Protein AF-A0A2V8XGQ9-F1 (afdb_monomer)

Structure (mmCIF, N/CA/C/O backbone):
data_AF-A0A2V8XGQ9-F1
#
_entry.id   AF-A0A2V8XGQ9-F1
#
loop_
_atom_site.group_PDB
_atom_site.id
_atom_site.type_symbol
_atom_site.label_atom_id
_atom_site.label_alt_id
_atom_site.label_comp_id
_atom_site.label_asym_id
_atom_site.label_entity_id
_atom_site.label_seq_id
_atom_site.pdbx_PDB_ins_code
_atom_site.Cartn_x
_atom_site.Cartn_y
_atom_site.Cartn_z
_atom_site.occupancy
_atom_site.B_iso_or_equiv
_atom_site.auth_seq_id
_atom_site.auth_comp_id
_atom_site.auth_asym_id
_atom_site.auth_atom_id
_atom_site.pdbx_PDB_model_num
ATOM 1 N N . LYS A 1 1 ? -15.224 -1.214 13.261 1.00 90.56 1 LYS A N 1
ATOM 2 C CA . LYS A 1 1 ? -15.011 0.129 13.841 1.00 90.56 1 LYS A CA 1
ATOM 3 C C . LYS A 1 1 ? -13.905 0.822 13.048 1.00 90.56 1 LYS A C 1
ATOM 5 O O . LYS A 1 1 ? -12.744 0.629 13.357 1.00 90.56 1 LYS A O 1
ATOM 10 N N . TYR A 1 2 ? -14.258 1.496 11.951 1.00 94.88 2 TYR A N 1
ATOM 11 C CA . TYR A 1 2 ? -13.274 2.075 11.018 1.00 94.88 2 TYR A CA 1
ATOM 12 C C . TYR A 1 2 ? -12.661 3.374 11.558 1.00 94.88 2 TYR A C 1
ATOM 14 O O . TYR A 1 2 ? -11.478 3.611 11.386 1.00 94.88 2 TYR A O 1
ATOM 22 N N . SER A 1 3 ? -13.432 4.160 12.302 1.00 95.62 3 SER A N 1
ATOM 23 C CA . SER A 1 3 ? -12.966 5.382 12.965 1.00 95.62 3 SER A CA 1
ATOM 24 C C . SER A 1 3 ? -12.164 5.144 14.252 1.00 95.62 3 SER A C 1
ATOM 26 O O . SER A 1 3 ? -11.855 6.098 14.954 1.00 95.62 3 SER A O 1
ATOM 28 N N . PHE A 1 4 ? -11.870 3.891 14.617 1.00 97.31 4 PHE A N 1
ATOM 29 C CA . PHE A 1 4 ? -11.140 3.600 15.851 1.00 97.31 4 PHE A CA 1
ATOM 30 C C . PHE A 1 4 ? -9.657 3.930 15.692 1.00 97.31 4 PHE A C 1
ATOM 32 O O . PHE A 1 4 ? -9.034 3.428 14.760 1.00 97.31 4 PHE A O 1
ATOM 39 N N . ALA A 1 5 ? -9.113 4.677 16.646 1.00 97.25 5 ALA A N 1
ATOM 40 C CA . ALA A 1 5 ? -7.693 4.746 16.966 1.00 97.25 5 ALA A CA 1
ATOM 41 C C . ALA A 1 5 ? -7.532 4.413 18.464 1.00 97.25 5 ALA A C 1
ATOM 43 O O . ALA A 1 5 ? -8.424 4.762 19.248 1.00 97.25 5 ALA A O 1
ATOM 44 N N . PRO A 1 6 ? -6.452 3.734 18.886 1.00 96.44 6 PRO A N 1
ATOM 45 C CA . PRO A 1 6 ? -6.183 3.496 20.299 1.00 96.44 6 PRO A CA 1
ATOM 46 C C . PRO A 1 6 ? -6.052 4.804 21.089 1.00 96.44 6 PRO A C 1
ATOM 48 O O . PRO A 1 6 ? -5.464 5.772 20.618 1.00 96.44 6 PRO A O 1
ATOM 51 N N . THR A 1 7 ? -6.563 4.814 22.319 1.00 94.00 7 THR A N 1
ATOM 52 C CA . THR A 1 7 ? -6.473 5.970 23.234 1.00 94.00 7 THR A CA 1
ATOM 53 C C . THR A 1 7 ? -5.790 5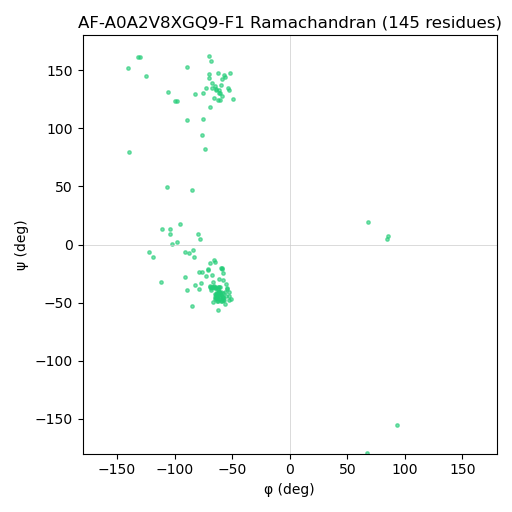.639 24.559 1.00 94.00 7 THR A C 1
ATOM 55 O O . THR A 1 7 ? -5.575 6.522 25.382 1.00 94.00 7 THR A O 1
ATOM 58 N N . ASN A 1 8 ? -5.480 4.365 24.805 1.00 90.44 8 ASN A N 1
ATOM 59 C CA . ASN A 1 8 ? -4.902 3.901 26.062 1.00 90.44 8 ASN A CA 1
ATOM 60 C C . ASN A 1 8 ? -3.372 3.979 25.999 1.00 90.44 8 ASN A C 1
ATOM 62 O O . ASN A 1 8 ? -2.760 3.141 25.348 1.00 90.44 8 ASN A O 1
ATOM 66 N N . GLY A 1 9 ? -2.759 4.936 26.698 1.00 90.50 9 GLY A N 1
ATOM 67 C CA . GLY A 1 9 ? -1.310 5.182 26.655 1.00 90.50 9 GLY A CA 1
ATOM 68 C C . GLY A 1 9 ? -0.928 6.241 25.615 1.00 90.50 9 GLY A C 1
ATOM 69 O O . GLY A 1 9 ? -1.753 7.071 25.239 1.00 90.50 9 GLY A O 1
ATOM 70 N N . GLU A 1 10 ? 0.309 6.200 25.120 1.00 93.81 10 GLU A N 1
ATOM 71 C CA . GLU A 1 10 ? 0.887 7.229 24.237 1.00 93.81 10 GLU A CA 1
ATOM 72 C C . GLU A 1 10 ? 0.547 7.028 22.744 1.00 93.81 10 GLU A C 1
ATOM 74 O O . GLU A 1 10 ? 1.407 7.112 21.873 1.00 93.81 10 GLU A O 1
ATOM 79 N N . PHE A 1 11 ? -0.724 6.764 22.423 1.00 94.38 11 PHE A N 1
ATOM 80 C CA . PHE A 1 11 ? -1.199 6.590 21.037 1.00 94.38 11 PHE A CA 1
ATOM 81 C C . PHE A 1 11 ? -1.782 7.872 20.423 1.00 94.38 11 PHE A C 1
ATOM 83 O O . PHE A 1 11 ? -2.510 7.839 19.431 1.00 94.38 11 PHE A O 1
ATOM 90 N N . LYS A 1 12 ? -1.493 9.041 20.999 1.00 94.00 12 LYS A N 1
ATOM 91 C CA . LYS A 1 12 ? -2.002 10.308 20.470 1.00 94.00 12 LYS A CA 1
ATOM 92 C C . LYS A 1 12 ? -1.464 10.551 19.055 1.00 94.00 12 LYS A C 1
ATOM 94 O O . LYS A 1 12 ? -0.259 10.608 18.846 1.00 94.00 12 LYS A O 1
ATOM 99 N N . GLY A 1 13 ? -2.373 10.763 18.103 1.00 92.31 13 GLY A N 1
ATOM 100 C CA . GLY A 1 13 ? -2.029 11.104 16.719 1.00 92.31 13 GLY A CA 1
ATOM 101 C C . GLY A 1 13 ? -1.725 9.910 15.811 1.00 92.31 13 GLY A C 1
ATOM 102 O O . GLY A 1 13 ? -1.373 10.130 14.655 1.00 92.31 13 GLY A O 1
ATOM 103 N N . VAL A 1 14 ? -1.877 8.669 16.289 1.00 95.50 14 VAL A N 1
ATOM 104 C CA . VAL A 1 14 ? -1.817 7.498 15.402 1.00 95.50 14 VAL A CA 1
ATOM 105 C C . VAL A 1 14 ? -3.022 7.463 14.464 1.00 95.50 14 VAL A C 1
ATOM 107 O O . VAL A 1 14 ? -4.071 8.049 14.747 1.00 95.50 14 VAL A O 1
ATOM 110 N N . ARG A 1 15 ? -2.870 6.756 13.344 1.00 97.06 15 ARG A N 1
ATOM 111 C CA . ARG A 1 15 ? -3.941 6.568 12.366 1.00 97.06 15 ARG A CA 1
ATOM 112 C C . ARG A 1 15 ? -5.121 5.823 12.981 1.00 97.06 15 ARG A C 1
ATOM 114 O O . ARG A 1 15 ? -4.980 4.934 13.814 1.00 97.06 15 ARG A O 1
ATOM 121 N N . THR A 1 16 ? -6.313 6.149 12.512 1.00 97.56 16 THR A N 1
ATOM 122 C CA . THR A 1 16 ? -7.485 5.291 12.681 1.00 97.56 16 THR A CA 1
ATOM 123 C C . THR A 1 16 ? -7.368 4.030 11.823 1.00 97.56 16 THR A C 1
ATOM 125 O O . THR A 1 16 ? -6.640 3.998 10.834 1.00 97.56 16 THR A O 1
ATOM 128 N N . PHE A 1 17 ? -8.158 2.995 12.119 1.00 97.94 17 PHE A N 1
ATOM 129 C CA . PHE A 1 17 ? -8.229 1.789 11.285 1.00 97.94 17 PHE A CA 1
ATOM 130 C C . PHE A 1 17 ? -8.562 2.109 9.813 1.00 97.94 17 PHE A C 1
ATOM 132 O O . PHE A 1 17 ? -8.046 1.470 8.903 1.00 97.94 17 PHE A O 1
ATOM 139 N N . ALA A 1 18 ? -9.426 3.096 9.560 1.00 98.06 18 ALA A N 1
ATOM 140 C CA . ALA A 1 18 ? -9.743 3.570 8.216 1.00 98.06 18 ALA A CA 1
ATOM 141 C C . ALA A 1 18 ? -8.530 4.199 7.526 1.00 98.06 18 ALA A C 1
ATOM 143 O O . ALA A 1 18 ? -8.304 3.947 6.346 1.00 98.06 18 ALA A O 1
ATOM 144 N N . GLU A 1 19 ? -7.763 5.012 8.249 1.00 97.94 19 GLU A N 1
ATOM 145 C CA . GLU A 1 19 ? -6.550 5.638 7.726 1.00 97.94 19 GLU A CA 1
ATOM 146 C C . GLU A 1 19 ? -5.441 4.619 7.486 1.00 97.94 19 GLU A C 1
ATOM 148 O O . GLU A 1 19 ? -4.768 4.742 6.476 1.00 97.94 19 GLU A O 1
ATOM 153 N N . GLU A 1 20 ? -5.297 3.583 8.317 1.00 98.19 20 GLU A N 1
ATOM 154 C CA . GLU A 1 20 ? -4.393 2.455 8.042 1.00 98.19 20 GLU A CA 1
ATOM 155 C C . GLU A 1 20 ? -4.736 1.777 6.704 1.00 98.19 20 GLU A C 1
ATOM 157 O O . GLU A 1 20 ? -3.877 1.588 5.843 1.00 98.19 20 GLU A O 1
ATOM 162 N N . VAL A 1 21 ? -6.021 1.487 6.468 1.00 98.25 21 VAL A N 1
ATOM 163 C CA . VAL A 1 21 ? -6.468 0.880 5.203 1.00 98.25 21 VAL A CA 1
ATOM 164 C C . VAL A 1 21 ? -6.223 1.807 4.010 1.00 98.25 21 VAL A C 1
ATOM 166 O O . VAL A 1 21 ? -5.716 1.368 2.976 1.00 98.25 21 VAL A O 1
ATOM 169 N N . LYS A 1 22 ? -6.578 3.089 4.132 1.00 98.31 22 LYS A N 1
ATOM 170 C CA . LYS A 1 22 ? -6.349 4.070 3.064 1.00 98.31 22 LYS A CA 1
ATOM 171 C C . LYS A 1 22 ? -4.861 4.312 2.816 1.00 98.31 22 LYS A C 1
ATOM 173 O O . LYS A 1 22 ? -4.476 4.471 1.664 1.00 98.31 22 LYS A O 1
ATOM 178 N N . HIS A 1 23 ? -4.033 4.290 3.855 1.00 97.94 23 HIS A N 1
ATOM 179 C CA . HIS A 1 23 ? -2.589 4.447 3.743 1.00 97.94 23 HIS A CA 1
ATOM 180 C C . HIS A 1 23 ? -1.964 3.327 2.911 1.00 97.94 23 HIS A C 1
ATOM 182 O O . HIS A 1 23 ? -1.152 3.610 2.038 1.00 97.94 23 HIS A O 1
ATOM 188 N N . ILE A 1 24 ? -2.395 2.073 3.095 1.00 98.12 24 ILE A N 1
ATOM 189 C CA . ILE A 1 24 ? -1.962 0.963 2.229 1.00 98.12 24 ILE A CA 1
ATOM 190 C C . ILE A 1 24 ? -2.360 1.235 0.769 1.00 98.12 24 ILE A C 1
ATOM 192 O O . ILE A 1 24 ? -1.560 1.033 -0.142 1.00 98.12 24 ILE A O 1
ATOM 196 N N . GLY A 1 25 ? -3.577 1.741 0.543 1.00 97.50 25 GLY A N 1
ATOM 197 C CA . GLY A 1 25 ? -4.028 2.179 -0.779 1.00 97.50 25 GLY A CA 1
ATOM 198 C C . GLY A 1 25 ? -3.111 3.232 -1.407 1.00 97.50 25 GLY A C 1
ATOM 199 O O . GLY A 1 25 ? -2.629 3.047 -2.523 1.00 97.50 25 GLY A O 1
ATOM 200 N N . PHE A 1 26 ? -2.815 4.289 -0.654 1.00 96.56 26 PHE A N 1
ATOM 201 C CA . PHE A 1 26 ? -1.920 5.369 -1.059 1.00 96.56 26 PHE A CA 1
ATOM 202 C C . PHE A 1 26 ? -0.501 4.870 -1.346 1.00 96.56 26 PHE A C 1
ATOM 204 O O . PHE A 1 26 ? 0.060 5.182 -2.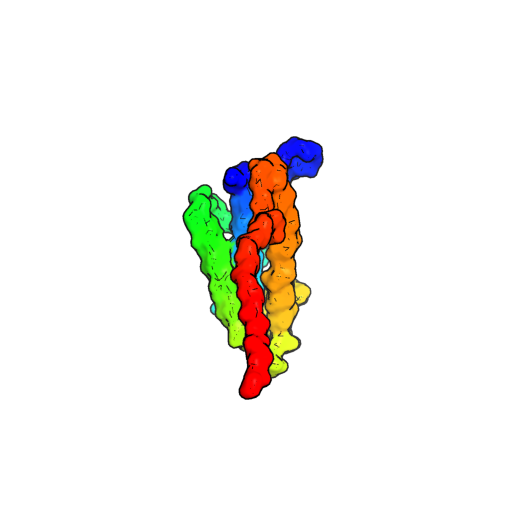393 1.00 96.56 26 PHE A O 1
ATOM 211 N N . ALA A 1 27 ? 0.063 4.054 -0.454 1.00 96.00 27 ALA A N 1
ATOM 212 C CA . ALA A 1 27 ? 1.403 3.501 -0.599 1.00 96.00 27 ALA A CA 1
ATOM 213 C C . ALA A 1 27 ? 1.525 2.653 -1.874 1.00 96.00 27 ALA A C 1
ATOM 215 O O . ALA A 1 27 ? 2.496 2.784 -2.615 1.00 96.00 27 ALA A O 1
ATOM 216 N N . ASN A 1 28 ? 0.507 1.852 -2.195 1.00 97.00 28 ASN A N 1
ATOM 217 C CA . ASN A 1 28 ? 0.475 1.090 -3.441 1.00 97.00 28 ASN A CA 1
ATOM 218 C C . ASN A 1 28 ? 0.501 2.000 -4.683 1.00 97.00 28 ASN A C 1
ATOM 220 O O . ASN A 1 28 ? 1.234 1.703 -5.623 1.00 97.00 28 ASN A O 1
ATOM 224 N N . HIS A 1 29 ? -0.228 3.121 -4.694 1.00 95.06 29 HIS A N 1
ATOM 225 C CA . HIS A 1 29 ? -0.124 4.104 -5.784 1.00 95.06 29 HIS A CA 1
ATOM 226 C C . HIS A 1 29 ? 1.262 4.755 -5.843 1.00 95.06 29 HIS A C 1
ATOM 228 O O . HIS A 1 29 ? 1.864 4.816 -6.913 1.00 95.06 29 HIS A O 1
ATOM 234 N N . LEU A 1 30 ? 1.807 5.167 -4.694 1.00 94.06 30 LEU A N 1
ATOM 235 C CA . LEU A 1 30 ? 3.145 5.756 -4.596 1.00 94.06 30 LEU A CA 1
ATOM 236 C C . LEU A 1 30 ? 4.232 4.828 -5.165 1.00 94.06 30 LEU A C 1
ATOM 238 O O . LEU A 1 30 ? 5.153 5.294 -5.834 1.00 94.06 30 LEU A O 1
ATOM 242 N N . PHE A 1 31 ? 4.133 3.523 -4.904 1.00 94.56 31 PHE A N 1
ATOM 243 C CA . PHE A 1 31 ? 5.129 2.545 -5.336 1.00 94.56 31 PHE A CA 1
ATOM 244 C C . PHE A 1 31 ? 4.883 2.051 -6.765 1.00 94.56 31 PHE A C 1
ATOM 246 O O . PHE A 1 31 ? 5.788 2.098 -7.597 1.00 94.56 31 PHE A O 1
ATOM 253 N N . PHE A 1 32 ? 3.674 1.579 -7.071 1.00 95.62 32 PHE A N 1
ATOM 254 C CA . PHE A 1 32 ? 3.377 0.880 -8.324 1.00 95.62 32 PHE A CA 1
ATOM 255 C C . PHE A 1 32 ? 2.903 1.803 -9.447 1.00 95.62 32 PHE A C 1
ATOM 257 O O . PHE A 1 32 ? 3.140 1.500 -10.616 1.00 95.62 32 PHE A O 1
ATOM 264 N N . GLY A 1 33 ? 2.269 2.928 -9.113 1.00 93.69 33 GLY A N 1
ATOM 265 C CA . GLY A 1 33 ? 1.768 3.903 -10.082 1.00 93.69 33 GLY A CA 1
ATOM 266 C C . GLY A 1 33 ? 2.832 4.370 -11.083 1.00 93.69 33 GLY A C 1
ATOM 267 O O . GLY A 1 33 ? 2.584 4.289 -12.288 1.00 93.69 33 GLY A O 1
ATOM 268 N N . PRO A 1 34 ? 4.047 4.760 -10.646 1.00 90.25 34 PRO A N 1
ATOM 269 C CA . PRO A 1 34 ? 5.124 5.173 -11.548 1.00 90.25 34 PRO A CA 1
ATOM 270 C C . PRO A 1 34 ? 5.531 4.114 -12.582 1.00 90.25 34 PRO A C 1
ATOM 272 O O . PRO A 1 34 ? 5.913 4.464 -13.698 1.00 90.25 34 PRO A O 1
ATOM 275 N N . LEU A 1 35 ? 5.414 2.820 -12.253 1.00 92.88 35 LEU A N 1
ATOM 276 C CA . LEU A 1 35 ? 5.678 1.731 -13.206 1.00 92.88 35 LEU A CA 1
ATOM 277 C C . LEU A 1 35 ? 4.600 1.626 -14.292 1.00 92.88 35 LEU A C 1
ATOM 279 O O . LEU A 1 35 ? 4.860 1.087 -15.365 1.00 92.88 35 LEU A O 1
ATOM 283 N N . MET A 1 36 ? 3.418 2.179 -14.025 1.00 93.69 36 MET A N 1
ATOM 284 C CA . MET A 1 36 ? 2.274 2.234 -14.932 1.00 93.69 36 MET A CA 1
ATOM 285 C C . MET A 1 36 ? 2.074 3.624 -15.557 1.00 93.69 36 MET A C 1
ATOM 287 O O . MET A 1 36 ? 1.070 3.853 -16.227 1.00 93.69 36 MET A O 1
ATOM 291 N N . GLY A 1 37 ? 3.027 4.544 -15.365 1.00 89.31 37 GLY A N 1
ATOM 292 C CA . GLY A 1 37 ? 2.988 5.898 -15.923 1.00 89.31 37 GLY A CA 1
ATOM 293 C C . GLY A 1 37 ? 2.218 6.927 -15.089 1.00 89.31 37 GLY A C 1
ATOM 294 O O . GLY A 1 37 ? 2.043 8.055 -15.549 1.00 89.31 37 GLY A O 1
ATOM 295 N N . GLU A 1 38 ? 1.780 6.589 -13.872 1.00 89.75 38 GLU A N 1
ATOM 296 C CA . GLU A 1 38 ? 1.208 7.579 -12.954 1.00 89.75 38 GLU A CA 1
ATOM 297 C C . GLU A 1 38 ? 2.295 8.559 -12.497 1.00 89.75 38 GLU A C 1
ATOM 299 O O . GLU A 1 38 ? 3.431 8.182 -12.201 1.00 89.75 38 GLU A O 1
ATOM 304 N N . THR A 1 39 ? 1.942 9.840 -12.429 1.00 81.94 39 THR A N 1
ATOM 305 C CA . THR A 1 39 ? 2.803 10.866 -11.838 1.00 81.94 39 THR A CA 1
ATOM 306 C C . THR A 1 39 ? 2.342 11.114 -10.413 1.00 81.94 39 THR A C 1
ATOM 308 O O . THR A 1 39 ? 1.182 11.452 -10.197 1.00 81.94 39 THR A O 1
ATOM 311 N N . ILE A 1 40 ? 3.252 10.961 -9.454 1.00 81.56 40 ILE A N 1
ATOM 312 C CA . ILE A 1 40 ? 2.981 11.191 -8.034 1.00 81.56 40 ILE A CA 1
ATOM 313 C C . ILE A 1 40 ? 3.639 12.504 -7.612 1.00 81.56 40 ILE A C 1
ATOM 315 O O . ILE A 1 40 ? 4.823 12.719 -7.890 1.00 81.56 40 ILE A O 1
ATOM 319 N N . ASP A 1 41 ? 2.892 13.381 -6.935 1.00 82.06 41 ASP A N 1
ATOM 320 C CA . ASP A 1 41 ? 3.472 14.582 -6.334 1.00 82.06 41 ASP A CA 1
ATOM 321 C C . ASP A 1 41 ? 4.228 14.215 -5.055 1.00 82.06 41 ASP A C 1
ATOM 323 O O . ASP A 1 41 ? 3.685 14.136 -3.953 1.00 82.06 41 ASP A O 1
ATOM 327 N N . VAL A 1 42 ? 5.532 14.000 -5.208 1.00 79.44 42 VAL A N 1
ATOM 328 C CA . VAL A 1 42 ? 6.401 13.605 -4.098 1.00 79.44 42 VAL A CA 1
ATOM 329 C C . VAL A 1 42 ? 6.552 14.686 -3.020 1.00 79.44 42 VAL A C 1
ATOM 331 O O . VAL A 1 42 ? 7.041 14.389 -1.932 1.00 79.44 42 VAL A O 1
ATOM 334 N N . LYS A 1 43 ? 6.142 15.937 -3.285 1.00 82.75 43 LYS A N 1
ATOM 335 C CA . LYS A 1 43 ? 6.280 17.050 -2.331 1.00 82.75 43 LYS A CA 1
ATOM 336 C C . LYS A 1 43 ? 5.250 17.006 -1.206 1.00 82.75 43 LYS A C 1
ATOM 338 O O . LYS A 1 43 ? 5.524 17.553 -0.141 1.00 82.75 43 LYS A O 1
ATOM 343 N N . ASN A 1 44 ? 4.110 16.353 -1.432 1.00 83.19 44 ASN A N 1
ATOM 344 C CA . ASN A 1 44 ? 2.988 16.315 -0.490 1.00 83.19 44 ASN A CA 1
ATOM 345 C C . ASN A 1 44 ? 2.764 14.929 0.135 1.00 83.19 44 ASN A C 1
ATOM 347 O O . ASN A 1 44 ? 1.735 14.695 0.768 1.00 83.19 44 ASN A O 1
ATOM 351 N N . ILE A 1 45 ? 3.724 14.002 -0.010 1.00 86.19 45 ILE A N 1
ATOM 352 C CA . ILE A 1 45 ? 3.580 12.609 0.449 1.00 86.19 45 ILE A CA 1
ATOM 353 C C . ILE A 1 45 ? 3.164 12.543 1.919 1.00 86.19 45 ILE A C 1
ATOM 355 O O . ILE A 1 45 ? 2.290 11.756 2.269 1.00 86.19 45 ILE A O 1
ATOM 359 N N . GLN A 1 46 ? 3.769 13.350 2.794 1.00 85.38 46 GLN A N 1
ATOM 360 C CA . GLN A 1 46 ? 3.445 13.323 4.220 1.00 85.38 46 GLN A CA 1
ATOM 361 C C . GLN A 1 46 ? 1.992 13.735 4.477 1.00 85.38 46 GLN A C 1
ATOM 363 O O . GLN A 1 46 ? 1.292 13.048 5.225 1.00 85.38 46 GLN A O 1
ATOM 368 N N . GLN A 1 47 ? 1.534 14.812 3.836 1.00 85.31 47 GLN A N 1
ATOM 369 C CA . GLN A 1 47 ? 0.179 15.345 3.973 1.00 85.31 47 GLN A CA 1
ATOM 370 C C . GLN A 1 47 ? -0.871 14.387 3.397 1.00 85.31 47 GLN A C 1
ATOM 372 O O . GLN A 1 47 ? -1.951 14.243 3.966 1.00 85.31 47 GLN A O 1
ATOM 377 N N . GLU A 1 48 ? -0.546 13.705 2.300 1.00 88.56 48 GLU A N 1
ATOM 378 C CA . GLU A 1 48 ? -1.462 12.809 1.585 1.00 88.56 48 GLU A CA 1
ATOM 379 C C . GLU A 1 48 ? -1.387 11.354 2.063 1.00 88.56 48 GLU A C 1
ATOM 381 O O . GLU A 1 48 ? -2.212 10.526 1.675 1.00 88.56 48 GLU A O 1
ATOM 386 N N . SER A 1 49 ? -0.442 11.031 2.952 1.00 92.50 49 SER A N 1
ATOM 387 C CA . SER A 1 49 ? -0.156 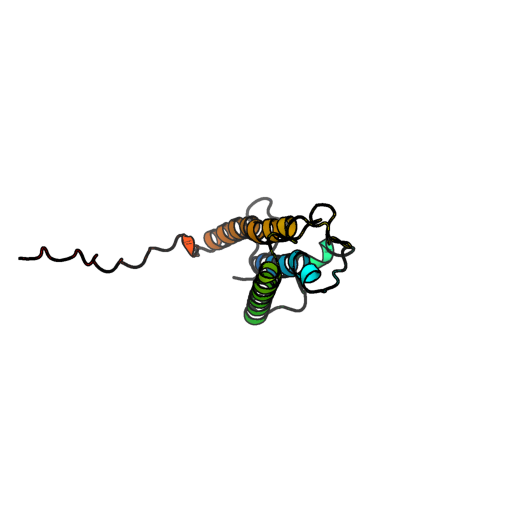9.651 3.354 1.00 92.50 49 SER A CA 1
ATOM 388 C C . SER A 1 49 ? -1.349 8.908 3.958 1.00 92.50 49 SER A C 1
ATOM 390 O O . SER A 1 49 ? -1.370 7.684 3.926 1.00 92.50 49 SER A O 1
ATOM 392 N N . ASN A 1 50 ? -2.373 9.594 4.465 1.00 95.44 50 ASN A N 1
ATOM 393 C CA . ASN A 1 50 ? -3.596 8.952 4.969 1.00 95.44 50 ASN A CA 1
ATOM 394 C C . ASN A 1 50 ? -4.583 8.548 3.855 1.00 95.44 50 ASN A C 1
ATOM 396 O O . ASN A 1 50 ? -5.719 8.155 4.144 1.00 95.44 50 ASN A O 1
ATOM 400 N N . GLY A 1 51 ? -4.160 8.639 2.592 1.00 94.12 51 GLY A N 1
ATOM 401 C CA . GLY A 1 51 ? -4.979 8.426 1.408 1.00 94.12 51 GLY A CA 1
ATOM 402 C C . GLY A 1 51 ? -6.060 9.494 1.230 1.00 94.12 51 GLY A C 1
ATOM 403 O O . GLY A 1 51 ? -6.186 10.409 2.052 1.00 94.12 51 GLY A O 1
ATOM 404 N N . PRO A 1 52 ? -6.881 9.381 0.173 1.00 94.75 52 PRO A N 1
ATOM 405 C CA . PRO A 1 52 ? -7.768 10.464 -0.224 1.00 94.75 52 PRO A CA 1
ATOM 406 C C . PRO A 1 52 ? -8.772 10.814 0.883 1.00 94.75 52 PRO A C 1
ATOM 408 O O . PRO A 1 52 ? -9.354 9.941 1.550 1.00 94.75 52 PRO A O 1
ATOM 411 N N . ALA A 1 53 ? -8.914 12.110 1.159 1.00 93.44 53 ALA A N 1
ATOM 412 C CA . ALA A 1 53 ? -9.684 12.610 2.293 1.00 93.44 53 ALA A CA 1
ATOM 413 C C . ALA A 1 53 ? -11.194 12.454 2.071 1.00 93.44 53 ALA A C 1
ATOM 415 O O . ALA A 1 53 ? -11.942 12.318 3.040 1.00 93.44 53 ALA A O 1
ATOM 416 N N . GLU A 1 54 ? -11.634 12.448 0.819 1.00 95.62 54 GLU A N 1
ATOM 417 C CA . GLU A 1 54 ? -13.011 12.324 0.353 1.00 95.62 54 GLU A CA 1
ATOM 418 C C . GLU A 1 54 ? -13.606 10.926 0.555 1.00 95.62 54 GLU A C 1
ATOM 420 O O . GLU A 1 54 ? -14.822 10.806 0.673 1.00 95.62 54 GLU A O 1
ATOM 425 N N . LEU A 1 55 ? -12.782 9.879 0.682 1.00 96.69 55 LEU A N 1
ATOM 426 C CA . LEU A 1 55 ? -13.265 8.522 0.947 1.00 96.69 55 LEU A CA 1
ATOM 427 C C . LEU A 1 55 ? -13.679 8.407 2.419 1.00 96.69 55 LEU A C 1
ATOM 429 O O . LEU A 1 55 ? -12.827 8.394 3.318 1.00 96.69 55 LEU A O 1
ATOM 433 N N . LYS A 1 56 ? -14.990 8.337 2.678 1.00 93.56 56 LYS A N 1
ATOM 434 C CA . LYS A 1 56 ? -15.554 8.338 4.041 1.00 93.56 56 LYS A CA 1
ATOM 435 C C . LYS A 1 56 ? -16.182 7.008 4.421 1.00 93.56 56 LYS A C 1
ATOM 437 O O . LYS A 1 56 ? -16.174 6.627 5.593 1.00 93.56 56 LYS A O 1
ATOM 442 N N . THR A 1 57 ? -16.754 6.302 3.456 1.00 97.00 57 THR A N 1
ATOM 443 C CA . THR A 1 57 ? -17.487 5.068 3.713 1.00 97.00 57 THR A CA 1
ATOM 444 C C . THR A 1 57 ? -16.564 3.859 3.663 1.00 97.00 57 THR A C 1
ATOM 446 O O . THR A 1 57 ? -15.567 3.812 2.944 1.00 97.00 57 THR A O 1
ATOM 449 N N . LYS A 1 58 ? -16.939 2.806 4.397 1.00 96.88 58 LYS A N 1
ATOM 450 C CA . LYS A 1 58 ? -16.253 1.511 4.312 1.00 96.88 58 LYS A CA 1
ATOM 451 C C . LYS A 1 58 ? -16.190 0.994 2.868 1.00 96.88 58 LYS A C 1
ATOM 453 O O . LYS A 1 58 ? -15.197 0.377 2.504 1.00 96.88 58 LYS A O 1
ATOM 458 N N . ALA A 1 59 ? -17.247 1.197 2.080 1.00 98.19 59 ALA A N 1
ATOM 459 C CA . ALA A 1 59 ? -17.319 0.692 0.713 1.00 98.19 59 ALA A CA 1
ATOM 460 C C . ALA A 1 59 ? -16.283 1.379 -0.188 1.00 98.19 59 ALA A C 1
ATOM 462 O O . ALA A 1 59 ? -15.497 0.686 -0.825 1.00 98.19 59 ALA A O 1
ATOM 463 N N . GLU A 1 60 ? -16.220 2.712 -0.152 1.00 98.12 60 GLU A N 1
ATOM 464 C CA . GLU A 1 60 ? -15.230 3.517 -0.882 1.00 98.12 60 GLU A CA 1
ATOM 465 C C . GLU A 1 60 ? -13.796 3.144 -0.495 1.00 98.12 60 GLU A C 1
ATOM 467 O O . GLU A 1 60 ? -12.964 2.884 -1.358 1.00 98.12 60 GLU A O 1
ATOM 472 N N . ILE A 1 61 ? -13.519 3.044 0.809 1.00 98.56 61 ILE A N 1
ATOM 473 C CA . ILE A 1 61 ? -12.183 2.713 1.324 1.00 98.56 61 ILE A CA 1
ATOM 474 C C . ILE A 1 61 ? -11.748 1.309 0.880 1.00 98.56 61 ILE A C 1
ATOM 476 O O . ILE A 1 61 ? -10.606 1.108 0.473 1.00 98.56 61 ILE A O 1
ATOM 480 N N . ILE A 1 62 ? -12.650 0.325 0.949 1.00 98.31 62 ILE A N 1
ATOM 481 C CA . ILE A 1 62 ? -12.350 -1.043 0.511 1.00 98.31 62 ILE A CA 1
ATOM 482 C C . ILE A 1 62 ? -12.187 -1.124 -1.005 1.00 98.31 62 ILE A C 1
ATOM 484 O O . ILE A 1 62 ? -11.346 -1.892 -1.469 1.00 98.31 62 ILE A O 1
ATOM 488 N N . GLN A 1 63 ? -12.969 -0.365 -1.771 1.00 98.62 63 GLN A N 1
ATOM 489 C CA . GLN A 1 63 ? -12.816 -0.310 -3.220 1.00 98.62 63 GLN A CA 1
ATOM 490 C C . GLN A 1 63 ? -11.449 0.274 -3.591 1.00 98.62 63 GLN A C 1
ATOM 492 O O . GLN A 1 63 ? -10.689 -0.380 -4.296 1.00 98.62 63 GLN A O 1
ATOM 497 N N . TYR A 1 64 ? -11.078 1.406 -2.989 1.00 98.50 64 TYR A N 1
ATOM 498 C CA . TYR A 1 64 ? -9.764 2.023 -3.165 1.00 98.50 64 TYR A CA 1
ATOM 499 C C . TYR A 1 64 ? -8.606 1.069 -2.833 1.00 98.50 64 TYR A C 1
ATOM 501 O O . TYR A 1 64 ? -7.661 0.942 -3.608 1.00 98.50 64 TYR A O 1
ATOM 509 N N . LEU A 1 65 ? -8.702 0.329 -1.721 1.00 98.38 65 LEU A N 1
ATOM 510 C CA . LEU A 1 65 ? -7.707 -0.687 -1.367 1.00 98.38 65 LEU A CA 1
ATOM 511 C C . LEU A 1 65 ? -7.598 -1.786 -2.438 1.00 98.38 65 LEU A C 1
ATOM 513 O O . LEU A 1 65 ? -6.501 -2.199 -2.799 1.00 98.38 65 LEU A O 1
ATOM 517 N N . LYS A 1 66 ? -8.727 -2.300 -2.935 1.00 98.62 66 LYS A N 1
ATOM 518 C CA . LYS A 1 66 ? -8.728 -3.358 -3.958 1.00 98.62 66 LYS A CA 1
ATOM 519 C C . LYS A 1 66 ? -8.123 -2.875 -5.270 1.00 98.62 66 LYS A C 1
ATOM 521 O O . LYS A 1 66 ? -7.336 -3.602 -5.873 1.00 98.62 66 LYS A O 1
ATOM 526 N N . ASP A 1 67 ? -8.473 -1.664 -5.685 1.00 98.50 67 ASP A N 1
ATOM 527 C CA . ASP A 1 67 ? -7.974 -1.073 -6.924 1.00 98.50 67 ASP A CA 1
ATOM 528 C C . ASP A 1 67 ? -6.462 -0.841 -6.858 1.00 98.50 67 ASP A C 1
ATOM 530 O O . ASP A 1 67 ? -5.755 -1.123 -7.829 1.00 98.50 67 ASP A O 1
ATOM 534 N N . SER A 1 68 ? -5.943 -0.448 -5.691 1.00 98.12 68 SER A N 1
ATOM 535 C CA . SER A 1 68 ? -4.504 -0.284 -5.482 1.00 98.12 68 SER A CA 1
ATOM 536 C C . SER A 1 68 ? -3.740 -1.619 -5.534 1.00 98.12 68 SER A C 1
ATOM 538 O O . SER A 1 68 ? -2.648 -1.686 -6.099 1.00 98.12 68 SER A O 1
ATOM 540 N N . PHE A 1 69 ? -4.313 -2.717 -5.023 1.00 98.12 69 PHE A N 1
ATOM 541 C CA . PHE A 1 69 ? -3.729 -4.056 -5.192 1.00 98.12 69 PHE A CA 1
ATOM 542 C C . PHE A 1 69 ? -3.796 -4.531 -6.646 1.00 98.12 69 PHE A C 1
ATOM 544 O O . PHE A 1 69 ? -2.840 -5.125 -7.144 1.00 98.12 69 PHE A O 1
ATOM 551 N N . ALA A 1 70 ? -4.889 -4.245 -7.356 1.00 98.44 70 ALA A N 1
ATOM 552 C CA . ALA A 1 70 ? -4.989 -4.544 -8.781 1.00 98.44 70 ALA A CA 1
ATOM 553 C C . ALA A 1 70 ? -3.941 -3.768 -9.599 1.00 98.44 70 ALA A C 1
ATOM 555 O O . ALA A 1 70 ? -3.369 -4.324 -10.537 1.00 98.44 70 ALA A O 1
ATOM 556 N N . LEU A 1 71 ? -3.658 -2.511 -9.235 1.00 98.06 71 LEU A N 1
ATOM 557 C CA . LEU A 1 71 ? -2.543 -1.736 -9.783 1.00 98.06 71 LEU A CA 1
ATOM 558 C C . LEU A 1 71 ? -1.200 -2.425 -9.516 1.00 98.06 71 LEU A C 1
ATOM 560 O O . LEU A 1 71 ? -0.438 -2.631 -10.460 1.00 98.06 71 LEU A O 1
ATOM 564 N N . GLY A 1 72 ? -0.944 -2.843 -8.273 1.00 97.56 72 GLY A N 1
ATOM 565 C CA . GLY A 1 72 ? 0.273 -3.571 -7.909 1.00 97.56 72 GLY A CA 1
ATOM 566 C C . GLY A 1 72 ? 0.466 -4.861 -8.705 1.00 97.56 72 GLY A C 1
ATOM 567 O O . GLY A 1 72 ? 1.540 -5.082 -9.259 1.00 97.56 72 GLY A O 1
ATOM 568 N N . HIS A 1 73 ? -0.583 -5.673 -8.862 1.00 98.19 73 HIS A N 1
ATOM 569 C CA . HIS A 1 73 ? -0.526 -6.885 -9.685 1.00 98.19 73 HIS A CA 1
ATOM 570 C C . HIS A 1 73 ? -0.162 -6.584 -11.145 1.00 98.19 73 HIS A C 1
ATOM 572 O O . HIS A 1 73 ? 0.688 -7.269 -11.714 1.00 98.19 73 HIS A O 1
ATOM 578 N N . ARG A 1 74 ? -0.762 -5.547 -11.750 1.00 98.25 74 ARG A N 1
ATOM 579 C CA . ARG A 1 74 ? -0.413 -5.131 -13.117 1.00 98.25 74 ARG A CA 1
ATOM 580 C C . ARG A 1 74 ? 1.041 -4.674 -13.200 1.00 98.25 74 ARG A C 1
ATOM 582 O O . ARG A 1 74 ? 1.760 -5.164 -14.063 1.00 98.25 74 ARG A O 1
ATOM 589 N N . ALA A 1 75 ? 1.489 -3.810 -12.291 1.00 97.00 75 ALA A N 1
ATOM 590 C CA . ALA A 1 75 ? 2.862 -3.309 -12.273 1.00 97.00 75 ALA A CA 1
ATOM 591 C C . ALA A 1 75 ? 3.885 -4.445 -12.144 1.00 97.00 75 ALA A C 1
ATOM 593 O O . ALA A 1 75 ? 4.802 -4.540 -12.958 1.00 97.00 75 ALA A O 1
ATOM 594 N N . ILE A 1 76 ? 3.685 -5.355 -11.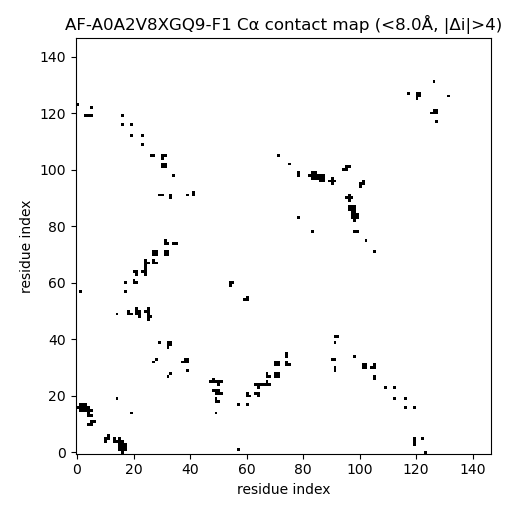186 1.00 97.44 76 ILE A N 1
ATOM 595 C CA . ILE A 1 76 ? 4.566 -6.510 -10.973 1.00 97.44 76 ILE A CA 1
ATOM 596 C C . ILE A 1 76 ? 4.579 -7.429 -12.202 1.00 97.44 76 ILE A C 1
ATOM 598 O O . ILE A 1 76 ? 5.640 -7.920 -12.572 1.00 97.44 76 ILE A O 1
ATOM 602 N N . SER A 1 77 ? 3.449 -7.603 -12.898 1.00 97.94 77 SER A N 1
ATOM 603 C CA . SER A 1 77 ? 3.395 -8.431 -14.116 1.00 97.94 77 SER A CA 1
ATOM 604 C C . SER A 1 77 ? 4.228 -7.899 -15.290 1.00 97.94 77 SER A C 1
ATOM 606 O O . SER A 1 77 ? 4.490 -8.639 -16.232 1.00 97.94 77 SER A O 1
ATOM 608 N N . THR A 1 78 ? 4.662 -6.634 -15.242 1.00 97.00 78 THR A N 1
ATOM 609 C CA . THR A 1 78 ? 5.556 -6.046 -16.257 1.00 97.00 78 THR A CA 1
ATOM 610 C C . THR A 1 78 ? 7.043 -6.274 -15.970 1.00 97.00 78 THR A C 1
ATOM 612 O O . THR A 1 78 ? 7.896 -5.911 -16.785 1.00 97.00 78 THR A O 1
ATOM 615 N N . ILE A 1 79 ? 7.374 -6.832 -14.803 1.00 97.31 79 ILE A N 1
ATOM 616 C CA . ILE A 1 79 ? 8.755 -7.052 -14.379 1.00 97.31 79 ILE A CA 1
ATOM 617 C C . ILE A 1 79 ? 9.275 -8.339 -15.016 1.00 97.31 79 ILE A C 1
ATOM 619 O O . ILE A 1 79 ? 8.642 -9.389 -14.933 1.00 97.31 79 ILE A O 1
ATOM 623 N N . THR A 1 80 ? 10.441 -8.245 -15.646 1.00 98.25 80 THR A N 1
ATOM 624 C CA . THR A 1 80 ? 11.133 -9.365 -16.288 1.00 98.25 80 THR A CA 1
ATOM 625 C C . THR A 1 80 ? 12.587 -9.399 -15.831 1.00 98.25 80 THR A C 1
ATOM 627 O O . THR A 1 80 ? 13.119 -8.386 -15.366 1.00 98.25 80 THR A O 1
ATOM 630 N N . SER A 1 81 ? 13.260 -10.539 -15.995 1.00 98.19 81 SER A N 1
ATOM 631 C CA . SER A 1 81 ? 14.679 -10.686 -15.640 1.00 98.19 81 SER A CA 1
ATOM 632 C C . SER A 1 81 ? 15.586 -9.687 -16.373 1.00 98.19 81 SER A C 1
ATOM 634 O O . SER A 1 81 ? 16.648 -9.328 -15.877 1.00 98.19 81 SER A O 1
ATOM 636 N N . GLU A 1 82 ? 15.160 -9.184 -17.531 1.00 98.31 82 GLU A N 1
ATOM 637 C CA . GLU A 1 82 ? 15.898 -8.195 -18.318 1.00 98.31 82 GLU A CA 1
ATOM 638 C C . GLU A 1 82 ? 15.753 -6.763 -17.782 1.00 98.31 82 GLU A C 1
ATOM 640 O O . GLU A 1 82 ? 16.602 -5.920 -18.070 1.00 98.31 82 GLU A O 1
ATOM 645 N N . ASN A 1 83 ? 14.684 -6.457 -17.033 1.00 97.62 83 ASN A N 1
ATOM 646 C CA . ASN A 1 83 ? 14.351 -5.085 -16.629 1.00 97.62 83 ASN A CA 1
ATOM 647 C C . ASN A 1 83 ? 14.343 -4.845 -15.110 1.00 97.62 83 ASN A C 1
ATOM 649 O O . ASN A 1 83 ? 14.245 -3.690 -14.674 1.00 97.62 83 ASN A O 1
ATOM 653 N N . GLU A 1 84 ? 14.420 -5.911 -14.310 1.00 97.62 84 GLU A N 1
ATOM 654 C CA . GLU A 1 84 ? 14.150 -5.872 -12.872 1.00 97.62 84 GLU A CA 1
ATOM 655 C C . GLU A 1 84 ? 15.144 -4.997 -12.093 1.00 97.62 84 GLU A C 1
ATOM 657 O O . GLU A 1 84 ? 14.741 -4.256 -11.192 1.00 97.62 84 GLU A O 1
ATOM 662 N N . VAL A 1 85 ? 16.422 -5.008 -12.488 1.00 97.56 85 VAL A N 1
ATOM 663 C CA . VAL A 1 85 ? 17.506 -4.224 -11.865 1.00 97.56 85 VAL A CA 1
ATOM 664 C C . VAL A 1 85 ? 17.893 -2.970 -12.651 1.00 97.56 85 VAL A C 1
ATOM 666 O O . VAL A 1 85 ? 18.781 -2.229 -12.231 1.00 97.56 85 VAL A O 1
ATOM 669 N N . THR A 1 86 ? 17.245 -2.697 -13.786 1.00 96.75 86 THR A N 1
ATOM 670 C CA . THR A 1 86 ? 17.517 -1.477 -14.553 1.00 96.75 86 THR A CA 1
ATOM 671 C C . THR A 1 86 ? 17.059 -0.250 -13.771 1.00 96.75 86 THR A C 1
ATOM 673 O O . THR A 1 86 ? 15.939 -0.216 -13.251 1.00 96.75 86 THR A O 1
ATOM 676 N N . LEU A 1 87 ? 17.910 0.778 -13.729 1.00 95.31 87 LEU A N 1
ATOM 677 C CA . LEU A 1 87 ? 17.578 2.038 -13.075 1.00 95.31 87 LEU A CA 1
ATOM 678 C C . LEU A 1 87 ? 16.401 2.727 -13.772 1.00 95.31 87 LEU A C 1
ATOM 680 O O . LEU A 1 87 ? 16.369 2.877 -14.995 1.00 95.31 87 LEU A O 1
ATOM 684 N N . LEU A 1 88 ? 15.438 3.175 -12.974 1.00 91.31 88 LEU A N 1
ATOM 685 C CA . LEU A 1 88 ? 14.333 3.993 -13.435 1.00 91.31 88 LEU A CA 1
ATOM 686 C C . LEU A 1 88 ? 14.835 5.411 -13.736 1.00 91.31 88 LEU A C 1
ATOM 688 O O . LEU A 1 88 ? 15.521 6.000 -12.901 1.00 91.31 88 LEU A O 1
ATOM 692 N N . PRO A 1 89 ? 14.442 6.013 -14.873 1.00 87.75 89 PRO A N 1
ATOM 693 C CA . PRO A 1 89 ? 14.813 7.393 -15.189 1.00 87.75 89 PRO A CA 1
ATOM 694 C C . PRO A 1 89 ? 14.281 8.417 -14.178 1.00 87.75 89 PRO A C 1
ATOM 696 O O . PRO A 1 89 ? 14.865 9.483 -14.002 1.00 87.75 89 PRO A O 1
ATOM 699 N N . LYS A 1 90 ? 13.139 8.114 -13.550 1.00 85.44 90 LYS A N 1
ATOM 700 C CA . LYS A 1 90 ? 12.442 8.978 -12.592 1.00 85.44 90 LYS A CA 1
ATOM 701 C C . LYS A 1 90 ? 11.916 8.126 -11.434 1.00 85.44 90 LYS A C 1
ATOM 703 O O . LYS A 1 90 ? 10.751 7.730 -11.460 1.00 85.44 90 LYS A O 1
ATOM 708 N N . PRO A 1 91 ? 12.767 7.767 -10.464 1.00 87.56 91 PRO A N 1
ATOM 709 C CA . PRO A 1 91 ? 12.321 6.971 -9.332 1.00 87.56 91 PRO A CA 1
ATOM 710 C C . PRO A 1 91 ? 11.399 7.801 -8.420 1.00 87.56 91 PRO A C 1
ATOM 712 O O . PRO A 1 91 ? 11.655 8.994 -8.237 1.00 87.56 91 PRO A O 1
ATOM 715 N N . PRO A 1 92 ? 10.349 7.201 -7.825 1.00 84.19 92 PRO A N 1
ATOM 716 C CA . PRO A 1 92 ? 9.445 7.920 -6.923 1.00 84.19 92 PRO A CA 1
ATOM 717 C C . PRO A 1 92 ? 10.136 8.362 -5.629 1.00 84.19 92 PRO A C 1
ATOM 719 O O . PRO A 1 92 ? 9.813 9.407 -5.077 1.00 84.19 92 PRO A O 1
ATOM 722 N N . LEU A 1 93 ? 11.105 7.580 -5.150 1.00 87.06 93 LEU A N 1
ATOM 723 C CA . LEU A 1 93 ? 11.949 7.893 -3.999 1.00 87.06 93 LEU A CA 1
ATOM 724 C C . LEU A 1 93 ? 13.386 7.445 -4.303 1.00 87.06 93 LEU A C 1
ATOM 726 O O . LEU A 1 93 ? 13.557 6.471 -5.039 1.00 87.06 93 LEU A O 1
ATOM 730 N N . PRO A 1 94 ? 14.427 8.075 -3.723 1.00 87.62 94 PRO A N 1
ATOM 731 C CA . PRO A 1 94 ? 15.821 7.743 -4.038 1.00 87.62 94 PRO A CA 1
ATOM 732 C C . PRO A 1 94 ? 16.189 6.262 -3.857 1.00 87.62 94 PRO A C 1
ATOM 734 O O . PRO A 1 94 ? 16.980 5.728 -4.628 1.00 87.62 94 PRO A O 1
ATOM 737 N N . PHE A 1 95 ? 15.592 5.581 -2.873 1.00 87.38 95 PHE A N 1
ATOM 738 C CA . PHE A 1 95 ? 15.830 4.157 -2.599 1.00 87.38 95 PHE A CA 1
ATOM 739 C C . PHE A 1 95 ? 14.981 3.202 -3.461 1.00 87.38 95 PHE A C 1
ATOM 741 O O . PHE A 1 95 ? 15.159 1.989 -3.391 1.00 87.38 95 PHE A O 1
ATOM 748 N N . LEU A 1 96 ? 14.072 3.730 -4.287 1.00 92.62 96 LEU A N 1
ATOM 749 C CA . LEU A 1 96 ? 13.180 2.983 -5.181 1.00 92.62 96 LEU A CA 1
ATOM 750 C C . LEU A 1 96 ? 13.625 3.126 -6.638 1.00 92.62 96 LEU A C 1
AT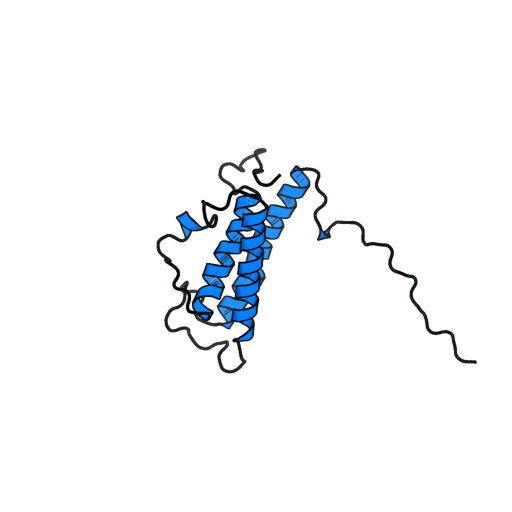OM 752 O O . LEU A 1 96 ? 12.850 3.484 -7.524 1.00 92.62 96 LEU A O 1
ATOM 756 N N . SER A 1 97 ? 14.913 2.886 -6.871 1.00 93.38 97 SER A N 1
ATOM 757 C CA . SER A 1 97 ? 15.568 3.155 -8.149 1.00 93.38 97 SER A CA 1
ATOM 758 C C . SER A 1 97 ? 15.402 2.053 -9.194 1.00 93.38 97 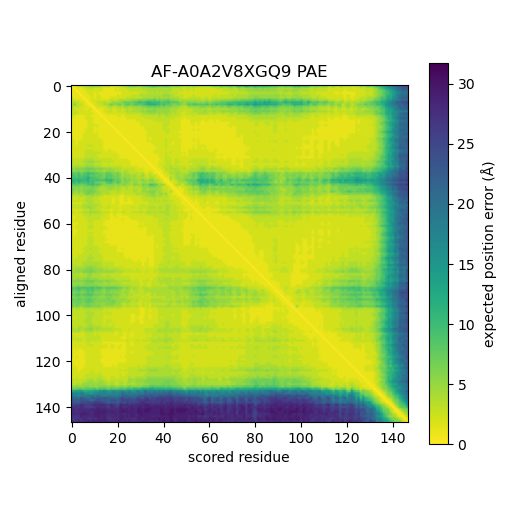SER A C 1
ATOM 760 O O . SER A 1 97 ? 15.715 2.300 -10.353 1.00 93.38 97 SER A O 1
ATOM 762 N N . THR A 1 98 ? 14.887 0.874 -8.840 1.00 96.44 98 THR A N 1
ATOM 763 C CA . THR A 1 98 ? 14.664 -0.250 -9.767 1.00 96.44 98 THR A CA 1
ATOM 764 C C . THR A 1 98 ? 13.258 -0.832 -9.618 1.00 96.44 98 THR A C 1
ATOM 766 O O . THR A 1 98 ? 12.592 -0.642 -8.596 1.00 96.44 98 THR A O 1
ATOM 769 N N . ARG A 1 99 ? 12.802 -1.583 -10.629 1.00 96.62 99 ARG A N 1
ATOM 770 C CA . ARG A 1 99 ? 11.514 -2.301 -10.581 1.00 96.62 99 ARG A CA 1
ATOM 771 C C . ARG A 1 99 ? 11.485 -3.331 -9.457 1.00 96.62 99 ARG A C 1
ATOM 773 O O . ARG A 1 99 ? 10.486 -3.424 -8.749 1.00 96.62 99 ARG A O 1
ATOM 780 N N . LEU A 1 100 ? 12.592 -4.046 -9.255 1.00 96.69 100 LEU A N 1
ATOM 781 C CA . LEU A 1 100 ? 12.739 -5.009 -8.168 1.00 96.69 100 LEU A CA 1
ATOM 782 C C . LEU A 1 100 ? 12.655 -4.336 -6.792 1.00 96.69 100 LEU A C 1
ATOM 784 O O . LEU A 1 100 ? 11.962 -4.842 -5.914 1.00 96.69 100 LEU A O 1
ATOM 788 N N . ALA A 1 101 ? 13.296 -3.176 -6.605 1.00 96.31 101 ALA A N 1
ATOM 789 C CA . ALA A 1 101 ? 13.215 -2.429 -5.347 1.00 96.31 101 ALA A CA 1
ATOM 790 C C . ALA A 1 101 ? 11.772 -2.000 -5.030 1.00 96.31 101 ALA A C 1
ATOM 792 O O . ALA A 1 101 ? 11.318 -2.142 -3.892 1.00 96.31 101 ALA A O 1
ATOM 793 N N . ILE A 1 102 ? 11.032 -1.540 -6.045 1.00 95.88 102 ILE A N 1
ATOM 794 C CA . ILE A 1 102 ? 9.611 -1.185 -5.931 1.00 95.88 102 ILE A CA 1
ATOM 795 C C . ILE A 1 102 ? 8.745 -2.409 -5.607 1.00 95.88 102 ILE A C 1
ATOM 797 O O . ILE A 1 102 ? 7.920 -2.352 -4.697 1.00 95.88 102 ILE A O 1
ATOM 801 N N . ALA A 1 103 ? 8.934 -3.527 -6.313 1.00 95.81 103 ALA A N 1
ATOM 802 C CA . ALA A 1 103 ? 8.186 -4.757 -6.055 1.00 95.81 103 ALA A CA 1
ATOM 803 C C . ALA A 1 103 ? 8.433 -5.287 -4.637 1.00 95.81 103 ALA A C 1
ATOM 805 O O . ALA A 1 103 ? 7.493 -5.690 -3.949 1.00 95.81 103 ALA A O 1
ATOM 806 N N . ASN A 1 104 ? 9.685 -5.227 -4.178 1.00 95.94 104 ASN A N 1
ATOM 807 C CA . ASN A 1 104 ? 10.067 -5.624 -2.833 1.00 95.94 104 ASN A CA 1
ATOM 808 C C . ASN A 1 104 ? 9.369 -4.749 -1.780 1.00 95.94 104 ASN A C 1
ATOM 810 O O . ASN A 1 104 ? 8.626 -5.273 -0.952 1.00 95.94 104 ASN A O 1
ATOM 814 N N . ILE A 1 105 ? 9.526 -3.417 -1.837 1.00 95.12 105 ILE A N 1
ATOM 815 C CA . ILE A 1 105 ? 8.903 -2.542 -0.831 1.00 95.12 105 ILE A CA 1
ATOM 816 C C . ILE A 1 105 ? 7.376 -2.653 -0.852 1.00 95.12 105 ILE A C 1
ATOM 818 O O . ILE A 1 105 ? 6.761 -2.736 0.206 1.00 95.12 105 ILE A O 1
ATOM 822 N N . GLY A 1 106 ? 6.763 -2.724 -2.038 1.00 94.06 106 GLY A N 1
ATOM 823 C CA . GLY A 1 106 ? 5.311 -2.786 -2.173 1.00 94.06 106 GLY A CA 1
ATOM 824 C C . GLY A 1 106 ? 4.714 -4.091 -1.645 1.00 94.06 106 GLY A C 1
ATOM 825 O O . GLY A 1 106 ? 3.573 -4.100 -1.191 1.00 94.06 106 GLY A O 1
ATOM 826 N N . THR A 1 107 ? 5.490 -5.178 -1.636 1.00 91.50 107 THR A N 1
ATOM 827 C CA . THR A 1 107 ? 5.063 -6.466 -1.067 1.00 91.50 107 THR A CA 1
ATOM 828 C C . THR A 1 107 ? 5.244 -6.513 0.452 1.00 91.50 107 THR A C 1
ATOM 830 O O . THR A 1 107 ? 4.422 -7.109 1.149 1.00 91.50 107 THR A O 1
ATOM 833 N N . PHE A 1 108 ? 6.295 -5.880 0.984 1.00 94.56 108 PHE A N 1
ATOM 834 C CA . PHE A 1 108 ? 6.621 -5.943 2.413 1.00 94.56 108 PHE A CA 1
ATOM 835 C C . PHE A 1 108 ? 5.957 -4.850 3.256 1.00 94.56 108 PHE A C 1
ATOM 837 O O . PHE A 1 108 ? 5.480 -5.146 4.348 1.00 94.56 108 PHE A O 1
ATOM 844 N N . HIS A 1 109 ? 5.866 -3.616 2.760 1.00 96.19 109 HIS A N 1
ATOM 845 C CA . HIS A 1 109 ? 5.332 -2.469 3.502 1.00 96.19 109 HIS A CA 1
ATOM 846 C C . HIS A 1 109 ? 3.938 -2.701 4.123 1.00 96.19 109 HIS A C 1
ATOM 848 O O . HIS A 1 109 ? 3.736 -2.336 5.282 1.00 96.19 109 HIS A O 1
ATOM 854 N N . PRO A 1 110 ? 2.967 -3.358 3.448 1.00 95.56 110 PRO A N 1
ATOM 855 C CA . PRO A 1 110 ? 1.667 -3.630 4.062 1.00 95.56 110 PRO A CA 1
ATOM 856 C C . PRO A 1 110 ? 1.736 -4.485 5.338 1.00 95.56 110 PRO A C 1
ATOM 858 O O . PRO A 1 110 ? 0.791 -4.456 6.125 1.00 95.56 110 PRO A O 1
ATOM 861 N N . MET A 1 111 ? 2.824 -5.232 5.572 1.00 94.38 111 MET A N 1
ATOM 862 C CA . MET A 1 111 ? 2.996 -6.043 6.782 1.00 94.38 111 MET A CA 1
ATOM 863 C C . MET A 1 111 ? 3.163 -5.180 8.041 1.00 94.38 111 MET A C 1
ATOM 865 O O . MET A 1 111 ? 2.575 -5.512 9.074 1.00 94.38 111 MET A O 1
ATOM 869 N N . ASP A 1 112 ? 3.870 -4.048 7.944 1.00 93.81 112 ASP A N 1
ATOM 870 C CA . ASP A 1 112 ? 4.060 -3.101 9.056 1.00 93.81 112 ASP A CA 1
ATOM 871 C C . ASP A 1 112 ? 2.716 -2.525 9.529 1.00 93.81 112 ASP A C 1
ATOM 873 O O . ASP A 1 112 ? 2.464 -2.359 10.726 1.00 93.81 112 ASP A O 1
ATOM 877 N N . HIS A 1 113 ? 1.809 -2.286 8.580 1.00 97.12 113 HIS A N 1
ATOM 878 C CA . HIS A 1 113 ? 0.449 -1.816 8.843 1.00 97.12 113 HIS A CA 1
ATOM 879 C C . HIS A 1 113 ? -0.477 -2.942 9.294 1.00 97.12 113 HIS A C 1
ATOM 881 O O . HIS A 1 113 ? -1.282 -2.759 10.207 1.00 97.12 113 HIS A O 1
ATOM 887 N N . TYR A 1 114 ? -0.342 -4.140 8.720 1.00 96.06 114 TYR A N 1
ATOM 888 C CA . TYR A 1 114 ? -1.132 -5.296 9.134 1.00 96.06 114 TYR A CA 1
ATOM 889 C C . TYR A 1 114 ? -0.934 -5.611 10.622 1.00 96.06 114 TYR A C 1
ATOM 891 O O . TYR A 1 114 ? -1.918 -5.852 11.323 1.00 96.06 114 TYR A O 1
ATOM 899 N N . GLY A 1 115 ? 0.303 -5.541 11.128 1.00 96.69 115 GLY A N 1
ATOM 900 C CA . GLY A 1 115 ? 0.595 -5.702 12.555 1.00 96.69 115 GLY A CA 1
ATOM 901 C C . GLY A 1 115 ? -0.153 -4.695 13.437 1.00 96.69 115 GLY A C 1
ATOM 902 O O . GLY A 1 115 ? -0.806 -5.083 14.406 1.00 96.69 115 GLY A O 1
ATOM 903 N N . GLN A 1 116 ? -0.150 -3.414 13.062 1.00 96.88 116 GLN A N 1
ATOM 904 C CA . GLN A 1 116 ? -0.875 -2.362 13.787 1.00 96.88 116 GLN A CA 1
ATOM 905 C C . GLN A 1 116 ? -2.394 -2.582 13.744 1.00 96.88 116 GLN A C 1
ATOM 907 O O . GLN A 1 116 ? -3.075 -2.551 14.771 1.00 96.88 116 GLN A O 1
ATOM 912 N N . MET A 1 117 ? -2.934 -2.896 12.564 1.00 97.69 117 MET A N 1
ATOM 913 C CA . MET A 1 117 ? -4.355 -3.192 12.385 1.00 97.69 117 MET A CA 1
ATOM 914 C C . MET A 1 117 ? -4.800 -4.408 13.205 1.00 97.69 117 MET A C 1
ATOM 916 O O . MET A 1 117 ? -5.914 -4.429 13.728 1.00 97.69 117 MET A O 1
ATOM 920 N N . VAL A 1 118 ? -3.943 -5.419 13.336 1.00 97.75 118 VAL A N 1
ATOM 921 C CA . VAL A 1 118 ? -4.177 -6.605 14.163 1.00 97.75 118 VAL A CA 1
ATOM 922 C C . VAL A 1 118 ? -4.342 -6.230 15.642 1.00 97.75 118 VAL A C 1
ATOM 924 O O . VAL A 1 118 ? -5.287 -6.706 16.278 1.00 97.75 118 VAL A O 1
ATOM 927 N N . GLU A 1 119 ? -3.512 -5.330 16.171 1.00 96.44 119 GLU A N 1
ATOM 928 C CA . GLU A 1 119 ? -3.674 -4.808 17.535 1.00 96.44 119 GLU A CA 1
ATOM 929 C C . GLU A 1 119 ? -4.995 -4.044 17.692 1.00 96.44 119 GLU A C 1
ATOM 931 O O . GLU A 1 119 ? -5.732 -4.257 18.658 1.00 96.44 119 GLU A O 1
ATOM 936 N N . TYR A 1 120 ? -5.383 -3.244 16.694 1.00 97.50 120 TYR A N 1
ATOM 937 C CA . TYR A 1 120 ? -6.640 -2.488 16.739 1.00 97.50 120 TYR A CA 1
ATOM 938 C C . TYR A 1 120 ? -7.855 -3.419 16.752 1.00 97.50 120 TYR A C 1
ATOM 940 O O . TYR A 1 120 ? -8.850 -3.138 17.426 1.00 97.50 120 TYR A O 1
ATOM 948 N N . LEU A 1 121 ? -7.792 -4.545 16.034 1.00 97.56 121 LEU A N 1
ATOM 949 C CA . LEU A 1 121 ? -8.833 -5.570 16.080 1.00 97.56 121 LEU A CA 1
ATOM 950 C 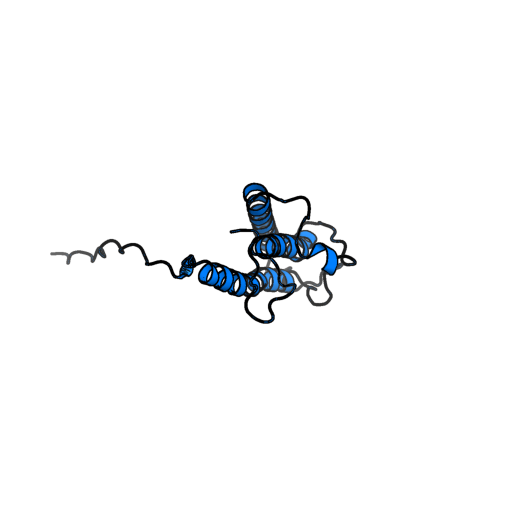C . LEU A 1 121 ? -8.951 -6.166 17.488 1.00 97.56 121 LEU A C 1
ATOM 952 O O . LEU A 1 121 ? -10.062 -6.219 18.022 1.00 97.56 121 LEU A O 1
ATOM 956 N N . ARG A 1 122 ? -7.830 -6.535 18.122 1.00 97.19 122 ARG A N 1
ATOM 957 C CA . ARG A 1 122 ? -7.827 -7.116 19.477 1.00 97.19 122 ARG A CA 1
ATOM 958 C C . ARG A 1 122 ? -8.330 -6.147 20.537 1.00 97.19 122 ARG A C 1
ATOM 960 O O . ARG A 1 122 ? -9.191 -6.527 21.326 1.00 97.19 122 ARG A O 1
ATOM 967 N N . MET A 1 123 ? -7.899 -4.886 20.493 1.00 96.75 123 MET A N 1
ATOM 968 C CA . MET A 1 123 ? -8.409 -3.822 21.374 1.00 96.75 123 MET A CA 1
ATOM 969 C C . MET A 1 123 ? -9.924 -3.611 21.232 1.00 96.75 123 MET A C 1
ATOM 971 O O . MET A 1 123 ? -10.573 -3.076 22.125 1.00 96.75 123 MET A O 1
ATOM 975 N N . ASN A 1 124 ? -10.509 -4.054 20.117 1.00 96.56 124 ASN A N 1
ATOM 976 C CA . ASN A 1 124 ? -11.942 -3.995 19.861 1.00 96.56 124 ASN A CA 1
ATOM 977 C C . ASN A 1 124 ? -12.668 -5.336 20.021 1.00 96.56 124 ASN A C 1
ATOM 979 O O . ASN A 1 124 ? -13.818 -5.440 19.591 1.00 96.56 124 ASN A O 1
ATOM 983 N N . GLY A 1 125 ? -12.031 -6.342 20.627 1.00 96.06 125 GLY A N 1
ATOM 984 C CA . GLY A 1 125 ? -12.622 -7.663 20.848 1.00 96.06 125 GLY A CA 1
ATOM 985 C C . GLY A 1 125 ? -12.861 -8.458 19.560 1.00 96.06 125 GLY A C 1
ATOM 986 O O . GLY A 1 125 ? -13.671 -9.381 19.544 1.00 96.06 125 GLY A O 1
ATOM 987 N N . ILE A 1 126 ? -12.195 -8.096 18.460 1.00 96.31 126 ILE A N 1
ATOM 988 C CA . ILE A 1 126 ? -12.319 -8.773 17.168 1.00 96.31 126 ILE A CA 1
ATOM 989 C C . ILE A 1 126 ? -11.135 -9.721 17.002 1.00 96.31 126 ILE A C 1
ATOM 991 O O . ILE A 1 126 ? -9.984 -9.292 17.018 1.00 96.31 126 ILE A O 1
ATOM 995 N N . ILE A 1 127 ? -11.415 -11.006 16.773 1.00 96.44 127 ILE A N 1
ATOM 996 C CA . ILE A 1 127 ? -10.379 -11.997 16.464 1.00 96.44 127 ILE A CA 1
ATOM 997 C C . ILE A 1 127 ? -9.808 -11.698 15.065 1.00 96.44 127 ILE A C 1
ATOM 999 O O . ILE A 1 127 ? -10.563 -11.757 14.077 1.00 96.44 127 ILE A O 1
ATOM 1003 N N . PRO A 1 128 ? -8.499 -11.395 14.949 1.00 96.06 128 PRO A N 1
ATOM 1004 C CA . PRO A 1 128 ? -7.870 -11.135 13.661 1.00 96.06 128 PRO A CA 1
ATOM 1005 C C . PRO A 1 128 ? -8.034 -12.312 12.692 1.00 96.06 128 PRO A C 1
ATOM 1007 O O . PRO A 1 128 ? -8.012 -13.459 13.142 1.00 96.06 128 PRO A O 1
ATOM 1010 N N . PRO A 1 129 ? -8.174 -12.073 11.371 1.00 91.94 129 PRO A N 1
ATOM 1011 C CA . PRO A 1 129 ? -8.464 -13.129 10.399 1.00 91.94 129 PRO A CA 1
ATOM 1012 C C . PRO A 1 129 ? -7.524 -14.337 10.476 1.00 91.94 129 PRO A C 1
ATOM 1014 O O . PRO A 1 129 ? -8.003 -15.466 10.537 1.00 91.94 129 PRO A O 1
ATOM 1017 N N . ALA A 1 130 ?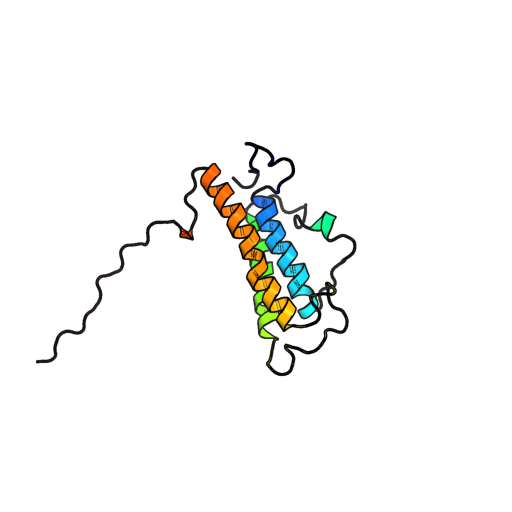 -6.211 -14.104 10.554 1.00 91.44 130 ALA A N 1
ATOM 1018 C CA . ALA A 1 130 ? -5.205 -15.167 10.629 1.00 91.44 130 ALA A CA 1
ATOM 1019 C C . ALA A 1 130 ? -5.211 -15.948 11.961 1.00 91.44 130 ALA A C 1
ATOM 1021 O O . ALA A 1 130 ? -4.635 -17.027 12.036 1.00 91.44 130 ALA A O 1
ATOM 1022 N N . SER A 1 131 ? -5.856 -15.422 13.008 1.00 93.44 131 SER A N 1
ATOM 1023 C CA . SER A 1 131 ? -5.975 -16.064 14.326 1.00 93.44 131 SER A CA 1
ATOM 1024 C C . SER A 1 131 ? -7.305 -16.800 14.519 1.00 93.44 131 SER A C 1
ATOM 1026 O O . SER A 1 131 ? -7.571 -17.308 15.606 1.00 93.44 131 SER A O 1
ATOM 1028 N N . ARG A 1 132 ? -8.180 -16.825 13.506 1.00 92.62 132 ARG A N 1
ATOM 1029 C CA . ARG A 1 132 ? -9.463 -17.532 13.601 1.00 92.62 132 ARG A CA 1
ATOM 1030 C C . ARG A 1 132 ? -9.238 -19.049 13.612 1.00 92.62 132 ARG A C 1
ATOM 1032 O O . ARG A 1 132 ? -8.324 -19.520 12.933 1.00 92.62 132 ARG A O 1
ATOM 1039 N N . PRO A 1 133 ? -10.080 -19.825 14.323 1.00 90.38 133 PRO A N 1
ATOM 1040 C CA . PRO A 1 133 ? -10.033 -21.281 14.261 1.00 90.38 133 PRO A CA 1
ATOM 1041 C C . PRO A 1 133 ? -10.108 -21.760 12.811 1.00 90.38 133 PRO A C 1
ATOM 1043 O O . PRO A 1 133 ? -10.953 -21.294 12.040 1.00 90.38 133 PRO A O 1
ATOM 1046 N N . ARG A 1 134 ? -9.221 -22.685 12.432 1.00 82.31 134 ARG A N 1
ATOM 1047 C CA . ARG A 1 134 ? -9.291 -23.311 11.111 1.00 82.31 134 ARG A CA 1
ATOM 1048 C C . ARG A 1 134 ? -10.600 -24.115 11.038 1.00 82.31 134 ARG A C 1
ATOM 1050 O O . ARG A 1 134 ? -10.910 -24.817 12.003 1.00 82.31 134 ARG A O 1
ATOM 1057 N N . PRO A 1 135 ? -11.356 -24.047 9.927 1.00 80.88 135 PRO A N 1
ATOM 1058 C CA . PRO A 1 135 ? -12.448 -24.985 9.699 1.00 80.88 135 PRO A CA 1
ATOM 1059 C C . PRO A 1 135 ? -11.937 -26.426 9.861 1.00 80.88 135 PRO A C 1
ATOM 1061 O O . PRO A 1 135 ? -10.770 -26.675 9.530 1.00 80.88 135 PRO A O 1
ATOM 1064 N N . PRO A 1 136 ? -12.760 -27.371 10.346 1.00 79.00 136 PRO A N 1
ATOM 1065 C CA . PRO A 1 136 ? -12.372 -28.775 10.396 1.00 79.00 136 PRO A CA 1
ATOM 1066 C C . PRO A 1 136 ? -11.830 -29.198 9.030 1.00 79.00 136 PRO A C 1
ATOM 1068 O O . PRO A 1 136 ? -12.496 -28.988 8.012 1.00 79.00 136 PRO A O 1
ATOM 1071 N N . GLN A 1 137 ? -10.610 -29.740 8.985 1.00 74.56 137 GLN A N 1
ATOM 1072 C CA . GLN A 1 137 ? -10.129 -30.327 7.741 1.00 74.56 137 GLN A CA 1
ATOM 1073 C C . GLN A 1 137 ? -11.033 -31.519 7.404 1.00 74.56 137 GLN A C 1
ATOM 1075 O O . GLN A 1 137 ? -11.319 -32.320 8.300 1.00 74.56 137 GLN A O 1
ATOM 1080 N N . PRO A 1 138 ? -11.492 -31.656 6.148 1.00 75.56 138 PRO A N 1
ATOM 1081 C CA . PRO A 1 138 ? -12.139 -32.887 5.732 1.00 75.56 138 PRO A CA 1
ATOM 1082 C C . PRO A 1 138 ? -11.182 -34.066 5.984 1.00 75.56 138 PRO A C 1
ATOM 1084 O O . PRO A 1 138 ? -9.964 -33.892 5.857 1.00 75.56 138 PRO A O 1
ATOM 1087 N N . PRO A 1 139 ? -11.703 -35.242 6.381 1.00 72.88 139 PRO A N 1
ATOM 1088 C CA . PRO A 1 139 ? -10.873 -36.407 6.665 1.00 72.88 139 PRO A CA 1
ATOM 1089 C C . PRO A 1 139 ? -9.972 -36.709 5.465 1.00 72.88 139 PRO A C 1
ATOM 1091 O O . PRO A 1 139 ? -10.422 -36.677 4.317 1.00 72.88 139 PRO A O 1
ATOM 1094 N N . SER A 1 140 ? -8.690 -36.969 5.729 1.00 74.06 140 SER A N 1
ATOM 1095 C CA . SER A 1 140 ? -7.729 -37.282 4.678 1.00 74.06 140 SER A CA 1
ATOM 1096 C C . SER A 1 140 ? -8.169 -38.550 3.947 1.00 74.06 140 SER A C 1
ATOM 1098 O O . SER A 1 140 ? -8.373 -39.604 4.549 1.00 74.06 140 SER A O 1
ATOM 1100 N N . SER A 1 141 ? -8.318 -38.464 2.626 1.00 67.88 141 SER A N 1
ATOM 1101 C CA . SER A 1 141 ? -8.495 -39.640 1.781 1.00 67.88 141 SER A CA 1
ATOM 1102 C C . SER A 1 141 ? -7.153 -40.359 1.675 1.00 67.88 141 SER A C 1
ATOM 1104 O O . SER A 1 141 ? -6.402 -40.151 0.722 1.00 67.88 141 SER A O 1
ATOM 1106 N N . GLN A 1 142 ? -6.816 -41.171 2.678 1.00 66.19 142 GLN A N 1
ATOM 1107 C CA . GLN A 1 142 ? -5.769 -42.170 2.502 1.00 66.19 142 GLN A CA 1
ATOM 1108 C C . GLN A 1 142 ? -6.207 -43.133 1.383 1.00 66.19 142 GLN A C 1
ATOM 1110 O O . GLN A 1 142 ? -7.350 -43.605 1.408 1.00 66.19 142 GLN A O 1
ATOM 1115 N N . PRO A 1 143 ? -5.348 -43.418 0.387 1.00 64.75 143 PRO A N 1
ATOM 1116 C CA . PRO A 1 143 ? -5.663 -44.416 -0.622 1.00 64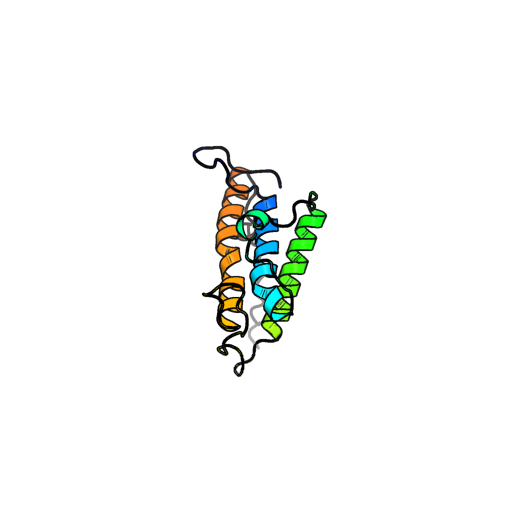.75 143 PRO A CA 1
ATOM 1117 C C . PRO A 1 143 ? -5.870 -45.769 0.064 1.00 64.75 143 PRO A C 1
ATOM 1119 O O . PRO A 1 143 ? -5.044 -46.192 0.873 1.00 64.75 143 PRO A O 1
ATOM 1122 N N . LYS A 1 144 ? -6.980 -46.448 -0.249 1.00 60.75 144 LYS A N 1
ATOM 1123 C CA . LYS A 1 144 ? -7.193 -47.830 0.196 1.00 60.75 144 LYS A CA 1
ATOM 1124 C C . LYS A 1 144 ? -6.056 -48.707 -0.353 1.00 60.75 144 LYS A C 1
ATOM 1126 O O . LYS A 1 144 ? -5.721 -48.550 -1.530 1.00 60.75 144 LYS A O 1
ATOM 1131 N N . PRO A 1 145 ? -5.485 -49.625 0.448 1.00 57.44 145 PRO A N 1
ATOM 1132 C CA . PRO A 1 145 ? -4.521 -50.590 -0.063 1.00 57.44 145 PRO A CA 1
ATOM 1133 C C . PRO A 1 145 ? -5.174 -51.414 -1.179 1.00 57.44 145 PRO A C 1
ATOM 1135 O O . PRO A 1 145 ? -6.286 -51.921 -1.010 1.00 57.44 145 PRO A O 1
ATOM 1138 N N . GLN A 1 146 ? -4.509 -51.474 -2.334 1.00 61.94 146 GLN A N 1
ATOM 1139 C CA . GLN A 1 146 ? -4.916 -52.318 -3.456 1.00 61.94 146 GLN A CA 1
ATOM 1140 C C . GLN A 1 146 ? -4.772 -53.785 -3.031 1.00 61.94 146 GLN A C 1
ATOM 1142 O O . GLN A 1 146 ? -3.718 -54.168 -2.521 1.00 61.94 146 GLN A O 1
ATOM 1147 N N . GLN A 1 147 ? -5.859 -54.547 -3.176 1.00 58.28 147 GLN A N 1
ATOM 1148 C CA . GLN A 1 147 ? -5.863 -56.009 -3.074 1.00 58.28 147 GLN A CA 1
ATOM 1149 C C . GLN A 1 147 ? -5.360 -56.623 -4.376 1.00 58.28 147 GLN A C 1
ATOM 1151 O O . GLN A 1 147 ? -5.669 -56.036 -5.440 1.00 58.28 147 GLN A O 1
#

pLDDT: mean 92.08, std 8.71, range [57.44, 98.62]

Sequence (147 aa):
KYSFAPTNGEFKGVRTFAEEVKHIGFANHLFFGPLMGETIDVKNIQQESNGPAELKTKAEIIQYLKDSFALGHRAISTITSENEVTLLPKPPLPFLSTRLAIANIGTFHPMDHYGQMVEYLRMNGIIPPASRPRPPQPPSSQPKPQQ

Secondary structure (DSSP, 8-state):
-TT----SSS-TTPPPHHHHHHHHHHHHHHHHGGGGT----GGGHHHHTT--TT--SHHHHHHHHHHHHHHHHHHHHT--TTTTTSBPSS-SSTT--BHHHHHHHHHHHHHHHHHHHHHHHHHTTPPPGGGSPPPPPPPP-PPPPP-

Radius of gyration: 19.83 Å; Cα contacts (8 Å, |Δi|>4): 146; chains: 1; bounding box: 35×73×45 Å

Nearest PDB structures (foldseek):
  4toe-assembly1_T  TM=3.986E-01  e=2.288E+00  Pseudomonas aeruginosa PAO1
  2fl0-assembly1_G  TM=4.001E-01  e=2.288E+00  Azotobacter vinelandii
  3e1q-assembly1_A  TM=4.182E-01  e=6.141E+00  Escherichia coli K-12
  4u3g-assembly1_A  TM=4.131E-01  e=5.813E+00  Escherichia coli CFT073

Mean predicted aligned error: 6.04 Å

Foldseek 3Di:
DQQDFDDPPPRPPPDGNLLLLQLLLVLLCLLQVVLVVHDDPLVCCVVCNSDDPPQDDPVSSVVSSVVSVVSLVVSLVVDDPVFFADFDPDASDPQSGGSVSSNVCSVCVNVVSLVVSCVRCVVVVHHDPVRDDDDPDDPDPDPDDDD

Solvent-accessible surface area (backbone atoms only — not comparable to full-atom values): 8721 Å² total; per-residue (Å²): 120,49,84,44,50,69,73,85,70,94,39,81,88,58,66,26,48,46,32,51,49,25,21,50,21,35,50,29,42,62,49,26,28,55,75,71,70,45,85,75,70,71,89,46,47,81,82,47,43,51,23,72,82,84,57,78,48,70,65,52,42,51,48,48,34,50,52,23,50,54,47,36,54,55,35,54,70,72,59,43,94,89,48,24,78,45,72,49,96,75,44,78,43,90,85,35,35,22,54,46,48,31,52,50,50,62,67,50,54,56,53,69,50,49,56,54,50,42,52,54,29,50,80,66,78,38,81,42,80,93,73,49,84,75,73,84,77,75,81,79,84,69,80,77,83,85,131